Protein AF-A0A3D3BXY4-F1 (afdb_monomer_lite)

Radius of gyration: 21.08 Å; chains: 1; bounding box: 46×53×53 Å

Sequence (141 aa):
MSEHELDEEQFPSKSQRKREAHLQQALGAQLTQLKPAQLESLDLPEPLLQGVAEFQRLPNSHGARRRQLQYLGKLMRHIDGEALVAKLSKLESPQAEPQQSDLAAMWSEKIQTEGNAVIQLLLEAQPQLDRQKLRQLHRNL

Secondary structure (DSSP, 8-state):
----------PPPHHHHHHHHHHHHHHHHHHTTS-HHHHHHTT--HHHHHHHHHHHHS-S-HHHHHHHHHHHHHHHTTS-HHHHHHHHHHHH-TT-S--HHHHHHHHHHHHHHHTHHHHHHHHHH-TTS-HHHHHHHHH--

pLDDT: mean 74.77, std 14.13, range [38.69, 93.0]

Foldseek 3Di:
DDDPDPDPPDDPDPVRVVVVLVLLLVLLVVLLVDDPVLNVQLPDDPVSVVLSVVLVVDDPDPVVNVVSSVVNSVSSVVPDSVSSVVSVVCVVPVPPPPPPVNVVVVLLVVCQPVPVVSLVVVCVVPVPDDSVVSNVSNVVD

Structure (mmCIF, N/CA/C/O backbone):
data_AF-A0A3D3BXY4-F1
#
_entry.id   AF-A0A3D3BXY4-F1
#
loop_
_atom_site.group_PDB
_atom_site.id
_atom_site.type_symbol
_atom_site.label_atom_id
_atom_site.label_alt_id
_atom_site.label_comp_id
_atom_site.label_asym_id
_atom_site.label_entity_id
_atom_site.label_seq_id
_atom_site.pdbx_PDB_ins_code
_atom_site.Cartn_x
_atom_site.Cartn_y
_atom_site.Cartn_z
_atom_site.occupancy
_atom_site.B_iso_or_equiv
_atom_site.auth_seq_id
_atom_site.auth_comp_id
_atom_site.auth_asym_id
_atom_site.auth_atom_id
_atom_site.pdbx_PDB_model_num
ATOM 1 N N . MET A 1 1 ? 32.063 -38.718 -4.221 1.00 38.69 1 MET A N 1
ATOM 2 C CA . MET A 1 1 ? 31.389 -38.194 -5.423 1.00 38.69 1 MET A CA 1
ATOM 3 C C . MET A 1 1 ? 30.025 -37.742 -4.957 1.00 38.69 1 MET A C 1
ATOM 5 O O . MET A 1 1 ? 29.267 -38.552 -4.446 1.00 38.69 1 MET A O 1
ATOM 9 N N . SER A 1 2 ? 29.866 -36.432 -4.912 1.00 48.16 2 SER A N 1
ATOM 10 C CA . SER A 1 2 ? 28.886 -35.659 -4.156 1.00 48.16 2 SER A CA 1
ATOM 11 C C . SER A 1 2 ? 27.876 -35.062 -5.120 1.00 48.16 2 SER A C 1
ATOM 13 O O . SER A 1 2 ? 28.305 -34.323 -5.992 1.00 48.16 2 SER A O 1
ATOM 15 N N . GLU A 1 3 ? 26.586 -35.338 -4.936 1.00 44.25 3 GLU A N 1
ATOM 16 C CA . GLU A 1 3 ? 25.490 -34.676 -5.660 1.00 44.25 3 GLU A CA 1
ATOM 17 C C . GLU A 1 3 ? 24.287 -34.523 -4.708 1.00 44.25 3 GLU A C 1
ATOM 19 O O . GLU A 1 3 ? 23.268 -35.195 -4.821 1.00 44.25 3 GLU A O 1
ATOM 24 N N . HIS A 1 4 ? 24.445 -33.665 -3.696 1.00 43.62 4 HIS A N 1
ATOM 25 C CA . HIS A 1 4 ? 23.332 -33.054 -2.958 1.00 43.62 4 HIS A CA 1
ATOM 26 C C . HIS A 1 4 ? 23.100 -31.661 -3.566 1.00 43.62 4 HIS A C 1
ATOM 28 O O . HIS A 1 4 ? 23.471 -30.657 -2.967 1.00 43.62 4 HIS A O 1
ATOM 34 N N . GLU A 1 5 ? 22.575 -31.602 -4.791 1.00 45.97 5 GLU A N 1
ATOM 35 C CA . GLU A 1 5 ? 22.500 -30.358 -5.582 1.00 45.97 5 GLU A CA 1
ATOM 36 C C . GLU A 1 5 ? 21.079 -30.054 -6.085 1.00 45.97 5 GLU A C 1
ATOM 38 O O . GLU A 1 5 ? 20.879 -29.538 -7.178 1.00 45.97 5 GLU A O 1
ATOM 43 N N . LEU A 1 6 ? 20.065 -30.392 -5.284 1.00 44.84 6 LEU A N 1
ATOM 44 C CA . LEU A 1 6 ? 18.656 -30.143 -5.601 1.00 44.84 6 LEU A CA 1
ATOM 45 C C . LEU A 1 6 ? 17.906 -29.681 -4.345 1.00 44.84 6 LEU A C 1
ATOM 47 O O . LEU A 1 6 ? 17.102 -30.439 -3.819 1.00 44.84 6 LEU A O 1
ATOM 51 N N . ASP A 1 7 ? 18.226 -28.494 -3.810 1.00 41.31 7 ASP A N 1
ATOM 52 C CA . ASP A 1 7 ? 17.357 -27.828 -2.814 1.00 41.31 7 ASP A CA 1
ATOM 53 C C . ASP A 1 7 ? 17.679 -26.329 -2.573 1.00 41.31 7 ASP A C 1
ATOM 55 O O . ASP A 1 7 ? 17.476 -25.797 -1.483 1.00 41.31 7 ASP A O 1
ATOM 59 N N . GLU A 1 8 ? 18.172 -25.594 -3.580 1.00 43.72 8 GLU A N 1
ATOM 60 C CA . GLU A 1 8 ? 18.252 -24.116 -3.514 1.00 43.72 8 GLU A CA 1
ATOM 61 C C . GLU A 1 8 ? 16.976 -23.433 -4.048 1.00 43.72 8 GLU A C 1
ATOM 63 O O . GLU A 1 8 ? 17.000 -22.305 -4.548 1.00 43.72 8 GLU A O 1
ATOM 68 N N . GLU A 1 9 ? 15.819 -24.093 -3.931 1.00 44.69 9 GLU A N 1
ATOM 69 C CA . GLU A 1 9 ? 14.544 -23.450 -4.223 1.00 44.69 9 GLU A CA 1
ATOM 70 C C . GLU A 1 9 ? 14.214 -22.365 -3.179 1.00 44.69 9 GLU A C 1
ATOM 72 O O . GLU A 1 9 ? 13.790 -22.608 -2.052 1.00 44.69 9 GLU A O 1
ATOM 77 N N . GLN A 1 10 ? 14.351 -21.117 -3.626 1.00 51.34 10 GLN A N 1
ATOM 78 C CA . GLN A 1 10 ? 13.329 -20.079 -3.450 1.00 51.34 10 GLN A CA 1
ATOM 79 C C . GLN A 1 10 ? 13.065 -19.541 -2.031 1.00 51.34 10 GLN A C 1
ATOM 81 O O . GLN A 1 10 ? 11.992 -18.995 -1.769 1.00 51.34 10 GLN A O 1
ATOM 86 N N . PHE A 1 11 ? 14.027 -19.568 -1.105 1.00 47.34 11 PHE A N 1
ATOM 87 C CA . PHE A 1 11 ? 13.884 -18.748 0.105 1.00 47.34 11 PHE A CA 1
ATOM 88 C C . PHE A 1 11 ? 14.165 -17.268 -0.210 1.00 47.34 11 PHE A C 1
ATOM 90 O O . PHE A 1 11 ? 15.296 -16.931 -0.573 1.00 47.34 11 PHE A O 1
ATOM 97 N N . PRO A 1 12 ? 13.195 -16.346 -0.022 1.00 53.97 12 PRO A N 1
ATOM 98 C CA . PRO A 1 12 ? 13.434 -14.935 -0.284 1.00 53.97 12 PRO A CA 1
ATOM 99 C C . PRO A 1 12 ? 14.559 -14.434 0.614 1.00 53.97 12 PRO A C 1
ATOM 101 O O . PRO A 1 12 ? 14.543 -14.639 1.838 1.00 53.97 12 PRO A O 1
ATOM 104 N N . SER A 1 13 ? 15.552 -13.783 0.004 1.00 66.75 13 SER A N 1
ATOM 105 C CA . SER A 1 13 ? 16.729 -13.313 0.731 1.00 66.75 13 SER A CA 1
ATOM 106 C C . SER A 1 13 ? 16.313 -12.330 1.830 1.00 66.75 13 SER A C 1
ATOM 108 O O . SER A 1 13 ? 15.299 -11.630 1.722 1.00 66.75 13 SER A O 1
ATOM 110 N N . LYS A 1 14 ? 17.109 -12.218 2.903 1.00 64.69 14 LYS A N 1
ATOM 111 C CA . LYS A 1 14 ? 16.853 -11.257 4.000 1.00 64.69 14 LYS A CA 1
ATOM 112 C C . LYS A 1 14 ? 16.597 -9.831 3.476 1.00 64.69 14 LYS A C 1
ATOM 114 O O . LYS A 1 14 ? 15.815 -9.088 4.066 1.00 64.69 14 LYS A O 1
ATOM 119 N N . SER A 1 15 ? 17.220 -9.473 2.353 1.00 58.94 15 SER A N 1
ATOM 120 C CA . SER A 1 15 ? 17.050 -8.190 1.669 1.00 58.94 15 SER A CA 1
ATOM 121 C C . SER A 1 15 ? 15.694 -8.044 0.970 1.00 58.94 15 SER A C 1
ATOM 123 O O . SER A 1 15 ? 15.113 -6.962 1.026 1.00 58.94 15 SER A O 1
ATOM 125 N N . GLN A 1 16 ? 15.161 -9.102 0.352 1.00 60.78 16 GLN A N 1
ATOM 126 C CA . GLN A 1 16 ? 13.841 -9.089 -0.300 1.00 60.78 16 GLN A CA 1
ATOM 127 C C . GLN A 1 16 ? 12.713 -8.952 0.724 1.00 60.78 16 GLN A C 1
ATOM 129 O O . GLN A 1 16 ? 11.925 -8.015 0.631 1.00 60.78 16 GLN A O 1
ATOM 134 N N . ARG A 1 17 ? 12.737 -9.757 1.795 1.00 69.25 17 ARG A N 1
ATOM 135 C CA . ARG A 1 17 ? 11.757 -9.658 2.897 1.00 69.25 17 ARG A CA 1
ATOM 136 C C . ARG A 1 17 ? 11.713 -8.262 3.518 1.00 69.25 17 ARG A C 1
ATOM 138 O O . ARG A 1 17 ? 10.660 -7.771 3.916 1.00 69.25 17 ARG A O 1
ATOM 145 N N . LYS A 1 18 ? 12.874 -7.600 3.607 1.00 70.06 18 LYS A N 1
ATOM 146 C CA . LYS A 1 18 ? 12.967 -6.222 4.098 1.00 70.06 18 LYS A CA 1
ATOM 147 C C . LYS A 1 18 ? 12.312 -5.235 3.125 1.00 70.06 18 LYS A C 1
ATOM 149 O O . LYS A 1 18 ? 11.586 -4.356 3.577 1.00 70.06 18 LYS A O 1
ATOM 154 N N . ARG A 1 19 ? 12.550 -5.373 1.816 1.00 69.56 19 ARG A N 1
ATOM 155 C CA . ARG A 1 19 ? 11.930 -4.524 0.780 1.00 69.56 19 ARG A CA 1
ATOM 156 C C . ARG A 1 19 ? 10.413 -4.679 0.763 1.00 69.56 19 ARG A C 1
ATOM 158 O O . ARG A 1 19 ? 9.721 -3.669 0.805 1.00 69.56 19 ARG A O 1
ATOM 165 N N . GLU A 1 20 ? 9.913 -5.909 0.802 1.00 70.44 20 GLU A N 1
ATOM 166 C CA . GLU A 1 20 ? 8.476 -6.200 0.888 1.00 70.44 20 GLU A CA 1
ATOM 167 C C . GLU A 1 20 ? 7.854 -5.577 2.139 1.00 70.44 20 GLU A C 1
ATOM 169 O O . GLU A 1 20 ? 6.846 -4.884 2.052 1.00 70.44 20 GLU A O 1
ATOM 174 N N . ALA A 1 21 ? 8.491 -5.733 3.304 1.00 74.00 21 ALA A N 1
ATOM 175 C CA . ALA A 1 21 ? 8.007 -5.116 4.536 1.00 74.00 21 ALA A CA 1
ATOM 176 C C . ALA A 1 21 ? 7.943 -3.580 4.440 1.00 74.00 21 ALA A C 1
ATOM 178 O O . ALA A 1 21 ? 6.992 -2.973 4.932 1.00 74.00 21 ALA A O 1
ATOM 179 N N . HIS A 1 22 ? 8.929 -2.944 3.797 1.00 76.56 22 HIS A N 1
ATOM 180 C CA . HIS A 1 22 ? 8.910 -1.500 3.553 1.00 76.56 22 HIS A CA 1
ATOM 181 C C . HIS A 1 22 ? 7.811 -1.087 2.572 1.00 76.56 22 HIS A C 1
ATOM 183 O O . HIS A 1 22 ? 7.131 -0.094 2.828 1.00 76.56 22 HIS A O 1
ATOM 189 N N . LEU A 1 23 ? 7.614 -1.849 1.496 1.00 77.50 23 LEU A N 1
ATOM 190 C CA . LEU A 1 23 ? 6.563 -1.608 0.512 1.00 77.50 23 LEU A CA 1
ATOM 191 C C . LEU A 1 23 ? 5.178 -1.686 1.165 1.00 77.50 23 LEU A C 1
ATOM 193 O O . LEU A 1 23 ? 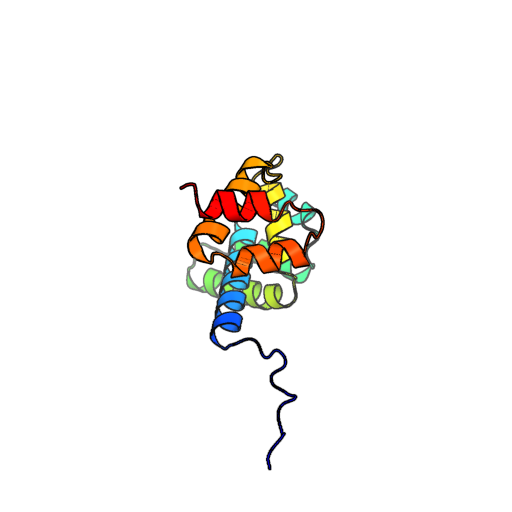4.402 -0.741 1.069 1.00 77.50 23 LEU A O 1
ATOM 197 N N . GLN A 1 24 ? 4.910 -2.741 1.934 1.00 81.69 24 GLN A N 1
ATOM 198 C CA . GLN A 1 24 ? 3.642 -2.913 2.649 1.00 81.69 24 GLN A CA 1
ATOM 199 C C . GLN A 1 24 ? 3.387 -1.792 3.669 1.00 81.69 24 GLN A C 1
ATOM 201 O O . GLN A 1 24 ? 2.267 -1.297 3.805 1.00 81.69 24 GLN A O 1
ATOM 206 N N . GLN A 1 25 ? 4.435 -1.335 4.360 1.00 79.56 25 GLN A N 1
ATOM 207 C CA . GLN A 1 25 ? 4.342 -0.203 5.281 1.00 79.56 25 GLN A CA 1
ATOM 208 C C . GLN A 1 25 ? 4.034 1.115 4.550 1.00 79.56 25 GLN A C 1
ATOM 210 O O . GLN A 1 25 ? 3.253 1.925 5.054 1.00 79.56 25 GLN A O 1
ATOM 215 N N . ALA A 1 26 ? 4.641 1.334 3.380 1.00 81.19 26 ALA A N 1
ATOM 216 C CA . ALA A 1 26 ? 4.412 2.516 2.555 1.00 81.19 26 ALA A CA 1
ATOM 217 C C . ALA A 1 26 ? 2.988 2.535 1.981 1.00 81.19 26 ALA A C 1
ATOM 219 O O . ALA A 1 26 ? 2.314 3.558 2.080 1.00 81.19 26 ALA A O 1
ATOM 220 N N . LEU A 1 27 ? 2.496 1.395 1.489 1.00 84.31 27 LEU A N 1
ATOM 221 C CA . LEU A 1 27 ? 1.120 1.248 1.008 1.00 84.31 27 LEU A CA 1
ATOM 222 C C . LEU A 1 27 ? 0.105 1.541 2.111 1.00 84.31 27 LEU A C 1
ATOM 224 O O . LEU A 1 27 ? -0.803 2.347 1.919 1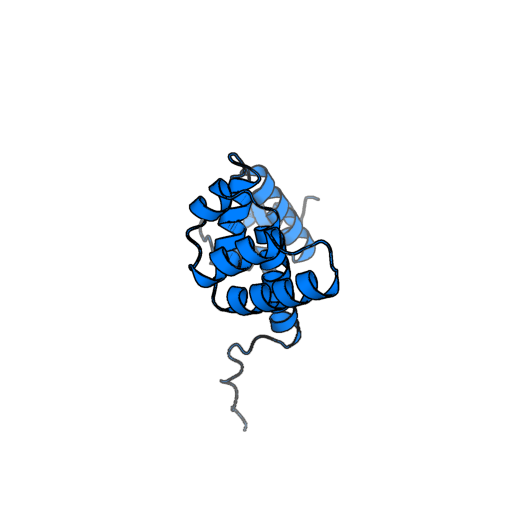.00 84.31 27 LEU A O 1
ATOM 228 N N . GLY A 1 28 ? 0.309 0.977 3.305 1.00 86.62 28 GLY A N 1
ATOM 229 C CA . GLY A 1 28 ? -0.538 1.268 4.461 1.00 86.62 28 GLY A CA 1
ATOM 230 C C . GLY A 1 28 ? -0.576 2.760 4.811 1.00 86.62 28 GLY A C 1
ATOM 231 O O . GLY A 1 28 ? -1.627 3.272 5.187 1.00 86.62 28 GLY A O 1
ATOM 232 N N . ALA A 1 29 ? 0.539 3.479 4.647 1.00 86.31 29 ALA A N 1
ATOM 233 C CA . ALA A 1 29 ? 0.580 4.928 4.826 1.00 86.31 29 ALA A CA 1
ATOM 234 C C . ALA A 1 29 ? -0.147 5.683 3.701 1.00 86.31 29 ALA A C 1
ATOM 236 O O . ALA A 1 29 ? -0.879 6.629 3.993 1.00 86.31 29 ALA A O 1
ATOM 237 N N . GLN A 1 30 ? 0.004 5.263 2.444 1.00 86.00 30 GLN A N 1
ATOM 238 C CA . GLN A 1 30 ? -0.667 5.886 1.298 1.00 86.00 30 GLN A CA 1
ATOM 239 C C . GLN A 1 30 ? -2.193 5.788 1.423 1.00 86.00 30 GLN A C 1
ATOM 241 O O . GLN A 1 30 ? -2.884 6.786 1.231 1.00 86.00 30 GLN A O 1
ATOM 246 N N . LEU A 1 31 ? -2.717 4.641 1.876 1.00 89.38 31 LEU A N 1
ATOM 247 C CA . LEU A 1 31 ? -4.152 4.456 2.133 1.00 89.38 31 LEU A CA 1
ATOM 248 C C . LEU A 1 31 ? -4.729 5.499 3.098 1.00 89.38 31 LEU A C 1
ATOM 250 O O . LEU A 1 31 ? -5.863 5.937 2.928 1.00 89.38 31 LEU A O 1
ATOM 254 N N . THR A 1 32 ? -3.951 5.949 4.088 1.00 89.69 32 THR A N 1
ATOM 255 C CA . THR A 1 32 ? -4.421 6.964 5.046 1.00 89.69 32 THR A CA 1
ATOM 256 C C . THR A 1 32 ? -4.679 8.336 4.429 1.00 89.69 32 THR A C 1
ATOM 258 O O . THR A 1 32 ? -5.421 9.130 5.009 1.00 89.69 32 THR A O 1
ATOM 261 N N . GLN A 1 33 ? -4.092 8.606 3.262 1.00 87.19 33 GLN A N 1
ATOM 262 C CA . GLN A 1 33 ? -4.204 9.877 2.546 1.00 87.19 33 GLN A CA 1
ATOM 263 C C . GLN A 1 33 ? -5.352 9.879 1.525 1.00 87.19 33 GLN A C 1
ATOM 265 O O . GLN A 1 33 ? -5.705 10.937 1.006 1.00 87.19 33 GLN A O 1
ATOM 270 N N . LEU A 1 34 ? -5.948 8.715 1.247 1.00 86.75 34 LEU A N 1
ATOM 271 C CA . LEU A 1 34 ? -7.031 8.572 0.278 1.00 86.75 34 LEU A CA 1
ATOM 272 C C . LEU A 1 34 ? -8.375 9.050 0.833 1.00 86.75 34 LEU A C 1
ATOM 274 O O . LEU A 1 34 ? -8.649 8.998 2.036 1.00 86.75 34 LEU A O 1
ATOM 278 N N . LYS A 1 35 ? -9.247 9.487 -0.080 1.00 86.31 35 LYS A N 1
ATOM 279 C CA . LYS A 1 35 ? -10.634 9.852 0.240 1.00 86.31 35 LYS A CA 1
ATOM 280 C C . LYS A 1 35 ? -11.492 8.594 0.460 1.00 86.31 35 LYS A C 1
ATOM 282 O O . LYS A 1 35 ? -11.215 7.571 -0.165 1.00 86.31 35 LYS A O 1
ATOM 287 N N . PRO A 1 36 ? -12.590 8.671 1.237 1.00 84.88 36 PRO A N 1
ATOM 288 C CA . PRO A 1 36 ? -13.487 7.532 1.467 1.00 84.88 36 PRO A CA 1
ATOM 289 C C . PRO A 1 36 ? -13.961 6.844 0.177 1.00 84.88 36 PRO A C 1
ATOM 291 O O . PRO A 1 36 ? -13.828 5.635 0.049 1.00 84.88 36 PRO A O 1
ATOM 294 N N . ALA A 1 37 ? -14.368 7.622 -0.832 1.00 83.06 37 ALA A N 1
ATOM 295 C CA . ALA A 1 37 ? -14.800 7.086 -2.127 1.00 83.06 37 ALA A CA 1
ATOM 296 C C . ALA A 1 37 ? -13.700 6.302 -2.876 1.00 83.06 37 ALA A C 1
ATOM 298 O O . ALA A 1 37 ? -13.988 5.360 -3.608 1.00 83.06 37 ALA A O 1
ATOM 299 N N . GLN A 1 38 ? -12.426 6.673 -2.697 1.00 84.62 38 GLN A N 1
ATOM 300 C CA . GLN A 1 38 ? -11.300 5.934 -3.278 1.00 84.62 38 GLN A CA 1
ATOM 301 C C . GLN A 1 38 ? -11.056 4.630 -2.515 1.00 84.62 38 GLN A C 1
ATOM 303 O O . GLN A 1 38 ? -10.832 3.600 -3.140 1.00 84.62 38 GLN A O 1
ATOM 308 N N . LEU A 1 39 ? -11.149 4.650 -1.183 1.00 87.06 39 LEU A N 1
ATOM 309 C CA . LEU A 1 39 ? -10.996 3.453 -0.351 1.00 87.06 39 LEU A CA 1
ATOM 310 C C . LEU A 1 39 ? -12.077 2.404 -0.638 1.00 87.06 39 LEU A C 1
ATOM 312 O O . LEU A 1 39 ? -11.762 1.219 -0.710 1.00 87.06 39 LEU A O 1
ATOM 316 N N . GLU A 1 40 ? -13.318 2.836 -0.864 1.00 85.38 40 GLU A N 1
ATOM 317 C CA . GLU A 1 40 ? -14.430 1.956 -1.252 1.00 85.38 40 GLU A CA 1
ATOM 318 C C . GLU A 1 40 ? -14.166 1.248 -2.589 1.00 85.38 40 GLU A C 1
ATOM 320 O O . GLU A 1 40 ? -14.440 0.059 -2.725 1.00 85.38 40 GLU A O 1
ATOM 325 N N . SER A 1 41 ? -13.553 1.937 -3.558 1.00 82.94 41 SER A N 1
ATOM 326 C CA . SER A 1 41 ? -13.233 1.351 -4.870 1.00 82.94 41 SER A CA 1
ATOM 327 C C . SER A 1 41 ? -12.136 0.277 -4.837 1.00 82.94 41 SER A C 1
ATOM 329 O O . SER A 1 41 ? -11.999 -0.501 -5.782 1.00 82.94 41 SER A O 1
ATOM 331 N N . LEU A 1 42 ? -11.335 0.230 -3.767 1.00 83.31 42 LEU A N 1
ATOM 332 C CA . LEU A 1 42 ? -10.206 -0.693 -3.648 1.00 83.31 42 LEU A CA 1
ATOM 333 C C . LEU A 1 42 ? -10.615 -2.095 -3.179 1.00 83.31 42 LEU A C 1
ATOM 335 O O . LEU A 1 42 ? -9.804 -3.015 -3.328 1.00 83.31 42 LEU A O 1
ATOM 339 N N . ASP A 1 43 ? -11.847 -2.265 -2.681 1.00 84.88 43 ASP A N 1
ATOM 340 C CA . ASP A 1 43 ? -12.379 -3.521 -2.128 1.00 84.88 43 ASP A CA 1
ATOM 341 C C . ASP A 1 43 ? -11.435 -4.125 -1.072 1.00 84.88 43 ASP A C 1
ATOM 343 O O . ASP A 1 43 ? -10.892 -5.223 -1.206 1.00 84.88 43 ASP A O 1
ATOM 347 N N . LEU A 1 44 ? -11.123 -3.313 -0.058 1.00 87.38 44 LEU A N 1
ATOM 348 C CA . LEU A 1 44 ? -10.194 -3.673 1.010 1.00 87.38 44 LEU A CA 1
ATOM 349 C C . LEU A 1 44 ? -10.910 -4.425 2.142 1.00 87.38 44 LEU A C 1
ATOM 351 O O . LEU A 1 44 ? -12.075 -4.143 2.423 1.00 87.38 44 LEU A O 1
ATOM 355 N N . PRO A 1 45 ? -10.202 -5.303 2.880 1.00 89.75 45 PRO A N 1
ATOM 356 C CA . PRO A 1 45 ? -10.760 -5.959 4.055 1.00 89.75 45 PRO A CA 1
ATOM 357 C C . PRO A 1 45 ? -11.268 -4.953 5.092 1.00 89.75 45 PRO A C 1
ATOM 359 O O . PRO A 1 45 ? -10.604 -3.953 5.381 1.00 89.75 45 PRO A O 1
ATOM 362 N N . GLU A 1 46 ? -12.393 -5.268 5.735 1.00 89.69 46 GLU A N 1
ATOM 363 C CA . GLU A 1 46 ? -13.004 -4.415 6.761 1.00 89.69 46 GLU A CA 1
ATOM 364 C C . GLU A 1 46 ? -12.024 -3.969 7.870 1.00 89.69 46 GLU A C 1
ATOM 366 O O . GLU A 1 46 ? -11.992 -2.772 8.172 1.00 89.69 46 GLU A O 1
ATOM 371 N N . PRO A 1 47 ? -11.148 -4.836 8.428 1.00 90.56 47 PRO A N 1
ATOM 372 C CA . PRO A 1 47 ? -10.184 -4.412 9.447 1.00 90.56 47 PRO A CA 1
ATOM 373 C C . PRO A 1 47 ? -9.219 -3.322 8.966 1.00 90.56 47 PRO A C 1
ATOM 375 O O . PRO A 1 47 ? -8.779 -2.483 9.755 1.00 90.56 47 PRO A O 1
ATOM 378 N N . LEU A 1 48 ? -8.881 -3.323 7.672 1.00 90.00 48 LEU A N 1
ATOM 379 C CA . LEU A 1 48 ? -7.997 -2.327 7.079 1.00 90.00 48 LEU A CA 1
ATOM 380 C C . LEU A 1 48 ? -8.730 -0.997 6.885 1.00 90.00 48 LEU A C 1
ATOM 382 O O . LEU A 1 48 ? -8.193 0.048 7.250 1.00 90.00 48 LEU A O 1
ATOM 386 N N . LEU A 1 49 ? -9.969 -1.037 6.387 1.00 91.06 49 LEU A N 1
ATOM 387 C CA . LEU A 1 49 ? -10.820 0.149 6.249 1.00 91.06 49 LEU A CA 1
ATOM 388 C C . LEU A 1 49 ? -11.063 0.825 7.604 1.00 91.06 49 LEU A C 1
ATOM 390 O O . LEU A 1 49 ? -10.886 2.038 7.734 1.00 91.06 49 LEU A O 1
ATOM 394 N N . GLN A 1 50 ? -11.389 0.038 8.633 1.00 92.31 50 GLN A N 1
ATOM 395 C CA . GLN A 1 50 ? -11.558 0.535 10.000 1.00 92.31 50 GLN A CA 1
ATOM 396 C C . GLN A 1 50 ? -10.262 1.155 10.536 1.00 92.31 50 GLN A C 1
ATOM 398 O O . GLN A 1 50 ? -10.286 2.263 11.076 1.00 92.31 50 GLN A O 1
ATOM 403 N N . GLY A 1 51 ? -9.120 0.490 10.331 1.00 92.62 51 GLY A N 1
ATOM 404 C CA . GLY A 1 51 ? -7.818 1.003 10.756 1.00 92.62 51 GLY A CA 1
ATOM 405 C C . GLY A 1 51 ? -7.450 2.336 10.094 1.00 92.62 51 GLY A C 1
ATOM 406 O O . GLY A 1 51 ? -6.892 3.218 10.757 1.00 92.62 51 GLY A O 1
ATOM 407 N N . VAL A 1 52 ? -7.778 2.504 8.808 1.00 92.62 52 VAL A N 1
ATOM 408 C CA . VAL A 1 52 ? -7.564 3.752 8.056 1.00 92.62 52 VAL A CA 1
ATOM 409 C C . VAL A 1 52 ? -8.488 4.858 8.568 1.00 92.62 52 VAL A C 1
ATOM 411 O O . VAL A 1 52 ? -8.023 5.967 8.838 1.00 92.62 52 VAL A O 1
ATOM 414 N N . ALA A 1 53 ? -9.771 4.559 8.778 1.00 91.62 53 ALA A N 1
ATOM 415 C CA . ALA A 1 53 ? -10.729 5.518 9.326 1.00 91.62 53 ALA A CA 1
ATOM 416 C C . ALA A 1 53 ? -10.331 5.988 10.736 1.00 91.62 53 ALA A C 1
ATOM 418 O O . ALA A 1 53 ? -10.417 7.174 11.058 1.00 91.62 53 ALA A O 1
ATOM 419 N N . GLU A 1 54 ? -9.847 5.075 11.578 1.00 92.25 54 GLU A N 1
ATOM 420 C CA . GLU A 1 54 ? -9.317 5.403 12.900 1.00 92.25 54 GLU A CA 1
ATOM 421 C C . GLU A 1 54 ? -8.061 6.280 12.802 1.00 92.25 54 GLU A C 1
ATOM 423 O O . GLU A 1 54 ? -7.964 7.283 13.511 1.00 92.25 54 GLU A O 1
ATOM 428 N N . PHE A 1 55 ? -7.142 5.987 11.872 1.00 92.75 55 PHE A N 1
ATOM 429 C CA . PHE A 1 55 ? -5.975 6.840 11.628 1.00 92.75 55 PHE A CA 1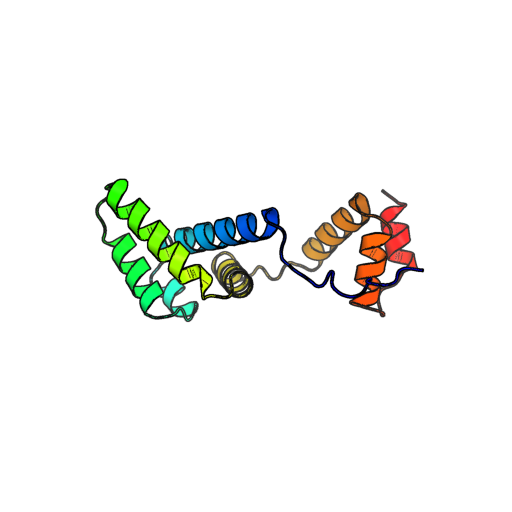
ATOM 430 C C . PHE A 1 55 ? -6.372 8.281 11.286 1.00 92.75 55 PHE A C 1
ATOM 432 O O . PHE A 1 55 ? -5.783 9.224 11.818 1.00 92.75 55 PHE A O 1
ATOM 439 N N . GLN A 1 56 ? -7.379 8.456 10.428 1.00 89.31 56 GLN A N 1
ATOM 440 C CA . GLN A 1 56 ? -7.863 9.775 10.013 1.00 89.31 56 GLN A CA 1
ATOM 441 C C . GLN A 1 56 ? -8.544 10.544 11.158 1.00 89.31 56 GLN A C 1
ATOM 443 O O . GLN A 1 56 ? -8.474 11.772 11.194 1.00 89.31 56 GLN A O 1
ATOM 448 N N . ARG A 1 57 ? -9.155 9.838 12.121 1.00 90.50 57 ARG A N 1
ATOM 449 C CA . ARG A 1 57 ? -9.764 10.429 13.328 1.00 90.50 57 ARG A CA 1
ATOM 450 C C . ARG A 1 57 ? -8.750 10.774 14.415 1.00 90.50 57 ARG A C 1
ATOM 452 O O . ARG A 1 57 ? -9.026 11.640 15.245 1.00 90.50 57 ARG A O 1
ATOM 459 N N . LEU A 1 58 ? -7.601 10.094 14.450 1.00 89.75 58 LEU A N 1
ATOM 460 C CA . LEU A 1 58 ? -6.600 10.311 15.488 1.00 89.75 58 LEU A CA 1
ATOM 461 C C . LEU A 1 58 ? -6.095 11.767 15.475 1.00 89.75 58 LEU A C 1
ATOM 463 O O . LEU A 1 58 ? -5.749 12.306 14.410 1.00 89.75 58 LEU A O 1
ATOM 467 N N . PRO A 1 59 ? -5.957 12.391 16.663 1.00 85.38 59 PRO A N 1
ATOM 468 C CA . PRO A 1 59 ? -5.369 13.719 16.777 1.00 85.38 59 PRO A CA 1
ATOM 469 C C . PRO A 1 59 ? -3.947 13.709 16.208 1.00 85.38 59 PRO A C 1
ATOM 471 O O . PRO A 1 59 ? -3.324 12.651 16.068 1.00 85.38 59 PRO A O 1
ATOM 474 N N . ASN A 1 60 ? -3.396 14.887 15.907 1.00 79.25 60 ASN A N 1
ATOM 475 C CA . ASN A 1 60 ? -2.051 15.029 15.334 1.00 79.25 60 ASN A CA 1
ATOM 476 C C . ASN A 1 60 ? -0.918 14.732 16.347 1.00 79.25 60 ASN A C 1
ATOM 478 O O . ASN A 1 60 ? 0.101 15.410 16.396 1.00 79.25 60 ASN A O 1
ATOM 482 N N . SER A 1 61 ? -1.110 13.718 17.191 1.00 87.06 61 SER A N 1
ATOM 483 C CA . SER A 1 61 ? -0.113 13.161 18.090 1.00 87.06 61 SER A CA 1
ATOM 484 C C . SER A 1 61 ? 0.729 12.136 17.339 1.00 87.06 61 SER A C 1
ATOM 486 O O . SER A 1 61 ? 0.245 11.073 16.931 1.00 87.06 61 SER A O 1
ATOM 488 N N . HIS A 1 62 ? 2.021 12.437 17.205 1.00 82.44 62 HIS A N 1
ATOM 489 C CA . HIS A 1 62 ? 2.991 11.584 16.518 1.00 82.44 62 HIS A CA 1
ATOM 490 C C . HIS A 1 62 ? 3.010 10.141 17.058 1.00 82.44 62 HIS A C 1
ATOM 492 O O . HIS A 1 62 ? 3.172 9.195 16.289 1.00 82.44 62 HIS A O 1
ATOM 498 N N . GLY A 1 63 ? 2.791 9.943 18.364 1.00 90.12 63 GLY A N 1
ATOM 499 C CA . GLY A 1 63 ? 2.841 8.620 18.992 1.00 90.12 63 GLY A CA 1
ATOM 500 C C . GLY A 1 63 ? 1.639 7.724 18.681 1.00 90.12 63 GLY A C 1
ATOM 501 O O . GLY A 1 63 ? 1.802 6.512 18.531 1.00 90.12 63 GLY A O 1
ATOM 502 N N . ALA A 1 64 ? 0.433 8.290 18.586 1.00 88.50 64 ALA A N 1
ATOM 503 C CA . ALA A 1 64 ? -0.771 7.525 18.257 1.00 88.50 64 ALA A CA 1
ATOM 504 C C . ALA A 1 64 ? -0.800 7.166 16.765 1.00 88.50 64 ALA A C 1
ATOM 506 O O . ALA A 1 64 ? -0.929 5.993 16.418 1.00 88.50 64 ALA A O 1
ATOM 507 N N . ARG A 1 65 ? -0.538 8.149 15.891 1.00 89.88 65 ARG A N 1
ATOM 508 C CA . ARG A 1 65 ? -0.468 7.946 14.435 1.00 89.88 65 ARG A CA 1
ATOM 509 C C . ARG A 1 65 ? 0.598 6.926 14.040 1.00 89.88 65 ARG A C 1
ATOM 511 O O . ARG A 1 65 ? 0.330 6.047 13.228 1.00 89.88 65 ARG A O 1
ATOM 518 N N . ARG A 1 66 ? 1.788 6.973 14.654 1.00 89.50 66 ARG A N 1
ATOM 519 C CA . ARG A 1 66 ? 2.856 5.999 14.365 1.00 89.50 66 ARG A CA 1
ATOM 520 C C . ARG A 1 66 ? 2.458 4.568 14.730 1.00 89.50 66 ARG A C 1
ATOM 522 O O . ARG A 1 66 ? 2.744 3.654 13.965 1.00 89.50 66 ARG A O 1
ATOM 529 N N . ARG A 1 67 ? 1.806 4.366 15.881 1.00 90.69 67 ARG A N 1
ATOM 530 C CA . ARG A 1 67 ? 1.316 3.039 16.294 1.00 90.69 67 ARG A CA 1
ATOM 531 C C . ARG A 1 67 ? 0.244 2.525 15.340 1.00 90.69 67 ARG A C 1
ATOM 533 O O . ARG A 1 67 ? 0.314 1.373 14.922 1.00 90.69 67 ARG A O 1
ATOM 540 N N . GLN A 1 68 ? -0.667 3.400 14.930 1.00 93.00 68 GLN A N 1
ATOM 541 C CA . GLN A 1 68 ? -1.705 3.045 13.972 1.00 93.00 68 GLN A CA 1
ATOM 542 C C . GLN A 1 68 ? -1.124 2.688 12.597 1.00 93.00 68 GLN A C 1
ATOM 544 O O . GLN A 1 68 ? -1.522 1.689 12.010 1.00 93.00 68 GLN A O 1
ATOM 549 N N . LEU A 1 69 ? -0.100 3.405 12.118 1.00 90.50 69 LEU A N 1
ATOM 550 C CA . LEU A 1 69 ? 0.612 3.035 10.886 1.00 90.50 69 LEU A CA 1
ATOM 551 C C . LEU A 1 69 ? 1.297 1.669 10.983 1.00 90.50 69 LEU A C 1
ATOM 553 O O . LEU A 1 69 ? 1.321 0.929 10.004 1.00 90.50 69 LEU A O 1
ATOM 557 N N . GLN A 1 70 ? 1.865 1.308 12.136 1.00 89.75 70 GLN A N 1
ATOM 558 C CA . GLN A 1 70 ? 2.447 -0.027 12.325 1.00 89.75 70 GLN A CA 1
ATOM 559 C C . GLN A 1 70 ? 1.378 -1.123 12.304 1.00 89.75 70 GLN A C 1
ATOM 561 O O . GLN A 1 70 ? 1.610 -2.192 11.739 1.00 89.75 70 GLN A O 1
ATOM 566 N N . TYR A 1 71 ? 0.209 -0.856 12.890 1.00 92.75 71 TYR A N 1
ATOM 567 C CA . TYR A 1 71 ? -0.934 -1.762 12.822 1.00 92.75 71 TYR A CA 1
ATOM 568 C C . TYR A 1 71 ? -1.422 -1.944 11.378 1.00 92.75 71 TYR A C 1
ATOM 570 O O . TYR A 1 71 ? -1.533 -3.078 10.915 1.00 92.75 71 TYR A O 1
ATOM 578 N N . LEU A 1 72 ? -1.590 -0.848 10.631 1.00 91.25 72 LEU A N 1
ATOM 579 C CA . LEU A 1 72 ? -1.922 -0.886 9.204 1.00 91.25 72 LEU A CA 1
ATOM 580 C C . LEU A 1 72 ? -0.888 -1.686 8.401 1.00 91.25 72 LEU A C 1
ATOM 582 O O . LEU A 1 72 ? -1.256 -2.587 7.657 1.00 91.25 72 LEU A O 1
ATOM 586 N N . GLY A 1 73 ? 0.407 -1.449 8.622 1.00 88.00 73 GLY A N 1
ATOM 587 C CA . GLY A 1 73 ? 1.477 -2.212 7.974 1.00 88.00 73 GLY A CA 1
ATOM 588 C C . GLY A 1 73 ? 1.503 -3.701 8.340 1.00 88.00 73 GLY A C 1
ATOM 589 O O . GLY A 1 73 ? 1.998 -4.518 7.568 1.00 88.00 73 GLY A O 1
ATOM 590 N N . LYS A 1 74 ? 0.957 -4.097 9.499 1.00 89.56 74 LYS A N 1
ATOM 591 C CA . LYS A 1 74 ? 0.740 -5.512 9.843 1.00 89.56 74 LYS A CA 1
ATOM 592 C C . LYS A 1 74 ? -0.412 -6.103 9.030 1.00 89.56 74 LYS A C 1
ATOM 594 O O . LYS A 1 74 ? -0.239 -7.187 8.484 1.00 89.56 74 LYS A O 1
ATOM 599 N N . LEU A 1 75 ? -1.540 -5.398 8.933 1.00 89.56 75 LEU A N 1
ATOM 600 C CA . LEU A 1 75 ? -2.693 -5.835 8.136 1.00 89.56 75 LEU A CA 1
ATOM 601 C C . LEU A 1 75 ? -2.340 -5.970 6.649 1.00 89.56 75 LEU A C 1
ATOM 603 O O . LEU A 1 75 ? -2.717 -6.953 6.018 1.00 89.56 75 LEU A O 1
ATOM 607 N N . MET A 1 76 ? -1.532 -5.045 6.128 1.00 86.31 76 MET A N 1
ATOM 608 C CA . MET A 1 76 ? -1.043 -5.046 4.747 1.00 86.31 76 MET A CA 1
ATOM 609 C C . MET A 1 76 ? -0.268 -6.317 4.359 1.00 86.31 76 MET A C 1
ATOM 611 O O . MET A 1 76 ? -0.287 -6.707 3.201 1.00 86.31 76 MET A O 1
ATOM 615 N N . ARG A 1 77 ? 0.351 -7.036 5.308 1.00 84.81 77 ARG A N 1
ATOM 616 C CA . ARG A 1 77 ? 1.076 -8.292 5.004 1.00 84.81 77 ARG A CA 1
ATOM 617 C C . ARG A 1 77 ? 0.170 -9.428 4.538 1.00 84.81 77 ARG A C 1
ATOM 619 O O . ARG A 1 77 ? 0.670 -10.413 4.011 1.00 84.81 77 ARG A O 1
ATOM 626 N N . HIS A 1 78 ? -1.130 -9.314 4.789 1.00 84.62 78 HIS A N 1
ATOM 627 C CA . HIS A 1 78 ? -2.133 -10.284 4.357 1.00 84.62 78 HIS A CA 1
ATOM 628 C C . HIS A 1 78 ? -2.783 -9.895 3.025 1.00 84.62 78 HIS A C 1
ATOM 630 O O . HIS A 1 78 ? -3.723 -10.553 2.592 1.00 84.62 78 HIS A O 1
ATOM 636 N N . ILE A 1 79 ? -2.306 -8.819 2.397 1.00 83.06 79 ILE A N 1
ATOM 637 C CA . ILE A 1 79 ? -2.832 -8.277 1.151 1.00 83.06 79 ILE A CA 1
ATOM 638 C C . ILE A 1 79 ? -1.743 -8.372 0.090 1.00 83.06 79 ILE A C 1
ATOM 640 O O . ILE A 1 79 ? -0.561 -8.140 0.357 1.00 83.06 79 ILE A O 1
ATOM 644 N N . ASP A 1 80 ? -2.162 -8.692 -1.128 1.00 80.69 80 ASP A N 1
ATOM 645 C CA . ASP A 1 80 ? -1.300 -8.618 -2.296 1.00 80.69 80 ASP A CA 1
ATOM 646 C C . ASP A 1 80 ? -0.923 -7.151 -2.568 1.00 80.69 80 ASP A C 1
ATOM 648 O O . ASP A 1 80 ? -1.738 -6.333 -3.009 1.00 80.69 80 ASP A O 1
ATOM 652 N N . GLY A 1 81 ? 0.327 -6.815 -2.241 1.00 77.12 81 GLY A N 1
ATOM 653 C CA . GLY A 1 81 ? 0.860 -5.467 -2.395 1.00 77.12 81 GLY A CA 1
ATOM 654 C C . GLY A 1 81 ? 0.972 -5.048 -3.857 1.00 77.12 81 GLY A C 1
ATOM 655 O O . GLY A 1 81 ? 0.735 -3.882 -4.158 1.00 77.12 81 GLY A O 1
ATOM 656 N N . GLU A 1 82 ? 1.272 -5.976 -4.768 1.00 74.69 82 GLU A N 1
ATOM 657 C CA . GLU A 1 82 ? 1.387 -5.680 -6.200 1.00 74.69 82 GLU A CA 1
ATOM 658 C C . GLU A 1 82 ? 0.015 -5.362 -6.796 1.00 74.69 82 GLU A C 1
ATOM 660 O O . GLU A 1 82 ? -0.154 -4.347 -7.481 1.00 74.69 82 GLU A O 1
ATOM 665 N N . ALA A 1 83 ? -0.999 -6.163 -6.452 1.00 79.19 83 ALA A N 1
ATOM 666 C CA . ALA A 1 83 ? -2.377 -5.904 -6.858 1.00 79.19 83 ALA A CA 1
ATOM 667 C C . ALA A 1 83 ? -2.890 -4.559 -6.316 1.00 79.19 83 ALA A C 1
ATOM 669 O O . ALA A 1 83 ? -3.580 -3.820 -7.027 1.00 79.19 83 ALA A O 1
ATOM 670 N N . LEU A 1 84 ? -2.543 -4.212 -5.070 1.00 81.88 84 LEU A N 1
ATOM 671 C CA . LEU A 1 84 ? -2.924 -2.927 -4.492 1.00 81.88 84 LEU A CA 1
ATOM 672 C C . LEU A 1 84 ? -2.213 -1.754 -5.178 1.00 81.88 84 LEU A C 1
ATOM 674 O O . LEU A 1 84 ? -2.876 -0.765 -5.482 1.00 81.88 84 LEU A O 1
ATOM 678 N N . VAL A 1 85 ? -0.911 -1.863 -5.465 1.00 79.00 85 VAL A N 1
ATOM 679 C CA . VAL A 1 85 ? -0.163 -0.847 -6.230 1.00 79.00 85 VAL A CA 1
ATOM 680 C C . VAL A 1 85 ? -0.843 -0.593 -7.571 1.00 79.00 85 VAL A C 1
ATOM 682 O O . VAL A 1 85 ? -1.139 0.555 -7.886 1.00 79.00 85 VAL A O 1
ATOM 685 N N . ALA A 1 86 ? -1.180 -1.645 -8.321 1.00 78.94 86 ALA A N 1
ATOM 686 C CA . ALA A 1 86 ? -1.844 -1.503 -9.615 1.00 78.94 86 ALA A CA 1
ATOM 687 C C . ALA A 1 86 ? -3.205 -0.790 -9.508 1.00 78.94 86 ALA A C 1
ATOM 689 O O . ALA A 1 86 ? -3.542 0.045 -10.351 1.00 78.94 86 ALA A O 1
ATOM 690 N N . LYS A 1 87 ? -3.992 -1.088 -8.465 1.00 83.19 87 LYS A N 1
ATOM 691 C CA . LYS A 1 87 ? -5.256 -0.384 -8.196 1.00 83.19 87 LYS A CA 1
ATOM 692 C C . LYS A 1 87 ? -5.022 1.086 -7.821 1.00 83.19 87 LYS A C 1
ATOM 694 O O . LYS A 1 87 ? -5.732 1.952 -8.323 1.00 83.19 87 LYS A O 1
ATOM 699 N N . LEU A 1 88 ? -4.026 1.377 -6.982 1.00 82.38 88 LEU A N 1
ATOM 700 C CA . LEU A 1 88 ? -3.674 2.743 -6.581 1.00 82.38 88 LEU A CA 1
ATOM 701 C C . LEU A 1 88 ? -3.186 3.582 -7.766 1.00 82.38 88 LEU A C 1
ATOM 703 O O . LEU A 1 88 ? -3.650 4.707 -7.933 1.00 82.38 88 LEU A O 1
ATOM 707 N N . SER A 1 89 ? -2.348 3.024 -8.642 1.00 77.44 89 SER A N 1
ATOM 708 C CA . SER A 1 89 ? -1.888 3.704 -9.859 1.00 77.44 89 SER A CA 1
ATOM 709 C C . SER A 1 89 ? -3.048 4.095 -10.781 1.00 77.44 89 SER A C 1
ATOM 711 O O . SER A 1 89 ? -3.062 5.203 -11.315 1.00 77.44 89 SER A O 1
ATOM 713 N N . LYS A 1 90 ? -4.074 3.241 -10.904 1.00 75.31 90 LYS A N 1
ATOM 714 C CA . LYS A 1 90 ? -5.301 3.556 -11.661 1.00 75.31 90 LYS A CA 1
ATOM 715 C C . LYS A 1 90 ? -6.126 4.687 -11.032 1.00 75.31 90 LYS A C 1
ATOM 717 O O . LYS A 1 90 ? -6.821 5.400 -11.751 1.00 75.31 90 LYS A O 1
ATOM 722 N N . LEU A 1 91 ? -6.065 4.857 -9.708 1.00 75.19 91 LEU A N 1
ATOM 723 C CA . LEU A 1 91 ? -6.767 5.931 -8.992 1.00 75.19 91 LEU A CA 1
ATOM 724 C C . LEU A 1 91 ? -6.029 7.270 -9.055 1.00 75.19 91 LEU A C 1
ATOM 726 O O . LEU A 1 91 ? -6.674 8.312 -9.169 1.00 75.19 91 LEU A O 1
ATOM 730 N N . GLU A 1 92 ? -4.697 7.254 -8.971 1.00 68.19 92 GLU A N 1
ATOM 731 C CA . GLU A 1 92 ? -3.860 8.455 -9.101 1.00 68.19 92 GLU A CA 1
ATOM 732 C C . GLU A 1 92 ? -3.789 8.944 -10.552 1.00 68.19 92 GLU A C 1
ATOM 734 O O . GLU A 1 92 ? -3.585 10.130 -10.808 1.00 68.19 92 GLU A O 1
ATOM 739 N N . SER A 1 93 ? -4.002 8.051 -11.517 1.00 59.06 93 SER A N 1
ATOM 740 C CA . SER A 1 93 ? -4.072 8.380 -12.935 1.00 59.06 93 SER A CA 1
ATOM 741 C C . SER A 1 93 ? -5.131 7.519 -13.629 1.00 59.06 93 SER A C 1
ATOM 743 O O . SER A 1 93 ? -4.814 6.434 -14.114 1.00 59.06 93 SER A O 1
ATOM 745 N N . PRO A 1 94 ? -6.374 8.019 -13.784 1.00 53.66 94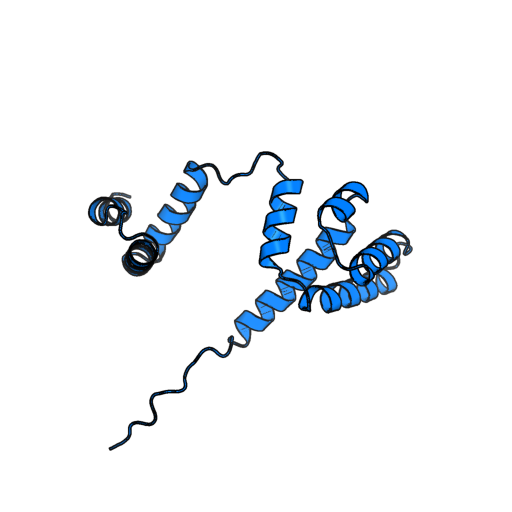 PRO A N 1
ATOM 746 C CA . PRO A 1 94 ? -7.442 7.340 -14.533 1.00 53.66 94 PRO A CA 1
ATOM 747 C C . PRO A 1 94 ? -7.109 7.054 -16.013 1.00 53.66 94 PRO A C 1
ATOM 749 O O . PRO A 1 94 ? -7.927 6.481 -16.726 1.00 53.66 94 PRO A O 1
ATOM 752 N N . GLN A 1 95 ? -5.941 7.504 -16.486 1.00 48.38 95 GLN A N 1
ATOM 753 C CA . GLN A 1 95 ? -5.413 7.369 -17.846 1.00 48.38 95 GLN A CA 1
ATOM 754 C C . GLN A 1 95 ? -4.030 6.689 -17.901 1.00 48.38 95 GLN A C 1
ATOM 756 O O . GLN A 1 95 ? -3.481 6.557 -18.989 1.00 48.38 95 GLN A O 1
ATOM 761 N N . ALA A 1 96 ? -3.449 6.248 -16.777 1.00 45.62 96 ALA A N 1
ATOM 762 C CA . ALA A 1 96 ? -2.152 5.563 -16.792 1.00 45.62 96 ALA A CA 1
ATOM 763 C C . ALA A 1 96 ? -2.326 4.052 -17.009 1.00 45.62 96 ALA A C 1
ATOM 765 O O . ALA A 1 96 ? -1.989 3.225 -16.164 1.00 45.62 96 ALA A O 1
ATOM 766 N N . GLU A 1 97 ? -2.826 3.683 -18.186 1.00 50.12 97 GLU A N 1
ATOM 767 C CA . GLU A 1 97 ? -2.154 2.593 -18.893 1.00 50.12 97 GLU A CA 1
ATOM 768 C C . GLU A 1 97 ? -0.710 3.075 -19.084 1.00 50.12 97 GLU A C 1
ATOM 770 O O . GLU A 1 97 ? -0.537 4.225 -19.502 1.00 50.12 97 GLU A O 1
ATOM 775 N N . PRO A 1 98 ? 0.338 2.294 -18.770 1.00 45.62 98 PRO A N 1
ATOM 776 C CA . PRO A 1 98 ? 1.660 2.694 -19.211 1.00 45.62 98 PRO A CA 1
ATOM 777 C C . PRO A 1 98 ? 1.563 2.768 -20.736 1.00 45.62 98 PRO A C 1
ATOM 779 O O . PRO A 1 98 ? 1.335 1.747 -21.394 1.00 45.62 98 PRO A O 1
ATOM 782 N N . GLN A 1 99 ? 1.617 3.983 -21.301 1.00 51.47 99 GLN A N 1
ATOM 783 C CA . GLN A 1 99 ? 1.554 4.138 -22.748 1.00 51.47 99 GLN A CA 1
ATOM 784 C C . GLN A 1 99 ? 2.629 3.221 -23.325 1.00 51.47 99 GLN A C 1
ATOM 786 O O . GLN A 1 99 ? 3.689 3.031 -22.730 1.00 51.47 99 GLN A O 1
ATOM 791 N N . GLN A 1 100 ? 2.365 2.622 -24.481 1.00 54.84 100 GLN A N 1
ATOM 792 C CA . GLN A 1 100 ? 3.287 1.681 -25.123 1.00 54.84 100 GLN A CA 1
ATOM 793 C C . GLN A 1 100 ? 4.730 2.235 -25.219 1.00 54.84 100 GLN A C 1
ATOM 795 O O . GLN A 1 100 ? 5.690 1.468 -25.220 1.00 54.84 100 GLN A O 1
ATOM 800 N N . SER A 1 101 ? 4.875 3.567 -25.225 1.00 53.00 101 SER A N 1
ATOM 801 C CA . SER A 1 101 ? 6.128 4.318 -25.110 1.00 53.00 101 SER A CA 1
ATOM 802 C C . SER A 1 101 ? 6.874 4.150 -23.779 1.00 53.00 101 SER A C 1
ATOM 804 O O . SER A 1 101 ? 8.091 4.004 -23.806 1.00 53.00 101 SER A O 1
ATOM 806 N N . ASP A 1 102 ? 6.188 4.133 -22.636 1.00 56.28 102 ASP A N 1
ATOM 807 C CA . ASP A 1 102 ? 6.806 4.057 -21.303 1.00 56.28 102 ASP A CA 1
ATOM 808 C C . ASP A 1 102 ? 7.303 2.645 -21.003 1.00 56.28 102 ASP A C 1
ATOM 810 O O . ASP A 1 102 ? 8.410 2.460 -20.496 1.00 56.28 102 ASP A O 1
ATOM 814 N N . LEU A 1 103 ? 6.534 1.628 -21.408 1.00 61.31 103 LEU A N 1
ATOM 815 C CA . LEU A 1 103 ? 7.003 0.243 -21.373 1.00 61.31 103 LEU A CA 1
ATOM 816 C C . LEU A 1 103 ? 8.217 0.066 -22.286 1.00 61.31 103 LEU A C 1
ATOM 818 O O . LEU A 1 103 ? 9.210 -0.527 -21.872 1.00 61.31 103 LEU A O 1
ATOM 822 N N . ALA A 1 104 ? 8.170 0.603 -23.509 1.00 66.19 104 ALA A N 1
ATOM 823 C CA . ALA A 1 104 ? 9.301 0.538 -24.429 1.00 66.19 104 ALA A CA 1
ATOM 824 C C . ALA A 1 104 ? 10.547 1.246 -23.870 1.00 66.19 104 ALA A C 1
ATOM 826 O O . ALA A 1 104 ? 11.653 0.726 -24.030 1.00 66.19 104 ALA A O 1
ATOM 827 N N . ALA A 1 105 ? 10.384 2.381 -23.183 1.00 68.44 105 ALA A N 1
ATOM 828 C CA . ALA A 1 105 ? 11.475 3.101 -22.533 1.00 68.44 105 ALA A CA 1
ATOM 829 C C . ALA A 1 105 ? 12.084 2.294 -21.375 1.00 68.44 105 ALA A C 1
ATOM 831 O O . ALA A 1 105 ? 13.297 2.092 -21.344 1.00 68.44 105 ALA A O 1
ATOM 832 N N . MET A 1 106 ? 11.247 1.743 -20.492 1.00 71.62 106 MET A N 1
ATOM 833 C CA . MET A 1 106 ? 11.685 0.901 -19.373 1.00 71.62 106 MET A CA 1
ATOM 834 C C . MET A 1 106 ? 12.424 -0.356 -19.856 1.00 71.62 106 MET A C 1
ATOM 836 O O . MET A 1 106 ? 13.476 -0.717 -19.326 1.00 71.62 106 MET A O 1
ATOM 840 N N . TRP A 1 107 ? 11.897 -1.032 -20.882 1.00 70.00 107 TRP A N 1
ATOM 841 C CA . TRP A 1 107 ? 12.555 -2.203 -21.460 1.00 70.00 107 TRP A CA 1
ATOM 842 C C . TRP A 1 107 ? 13.858 -1.836 -22.168 1.00 70.00 107 TRP A C 1
ATOM 844 O O . TRP A 1 107 ? 14.823 -2.588 -22.067 1.00 70.00 107 TRP A O 1
ATOM 854 N N . SER A 1 108 ? 13.923 -0.677 -22.825 1.00 74.19 108 SER A N 1
ATOM 855 C CA . SER A 1 108 ? 15.161 -0.186 -23.442 1.00 74.19 108 SER A CA 1
ATOM 856 C C . SER A 1 108 ? 16.245 0.094 -22.397 1.00 74.19 108 SER A C 1
ATOM 858 O O . SER A 1 108 ? 17.381 -0.342 -22.572 1.00 74.19 108 SER A O 1
ATOM 860 N N . GLU A 1 109 ? 15.897 0.733 -21.279 1.00 72.69 109 GLU A N 1
ATOM 861 C CA . GLU A 1 109 ? 16.815 0.985 -20.157 1.00 72.69 109 GLU A CA 1
ATOM 862 C C . GLU A 1 109 ? 17.323 -0.324 -19.525 1.00 72.69 109 GLU A C 1
ATOM 864 O O . GLU A 1 109 ? 18.519 -0.500 -19.269 1.00 72.69 109 GLU A O 1
ATOM 869 N N . LYS A 1 110 ? 16.433 -1.303 -19.340 1.00 69.75 110 LYS A N 1
ATOM 870 C CA . LYS A 1 110 ? 16.798 -2.636 -18.836 1.00 69.75 110 LYS A CA 1
ATOM 871 C C . LYS A 1 110 ? 17.691 -3.413 -19.800 1.00 69.75 110 LYS A C 1
ATOM 873 O O . LYS A 1 110 ? 18.656 -4.042 -19.374 1.00 69.75 110 LYS A O 1
ATOM 878 N N . ILE A 1 111 ? 17.410 -3.352 -21.101 1.00 77.31 111 ILE A N 1
ATOM 879 C CA . ILE A 1 111 ? 18.264 -3.962 -22.128 1.00 77.31 111 ILE A CA 1
ATOM 880 C C . ILE A 1 111 ? 19.642 -3.296 -22.131 1.00 77.31 111 ILE A C 1
ATOM 882 O O . ILE A 1 111 ? 20.634 -3.994 -22.298 1.00 77.31 111 ILE A O 1
ATOM 886 N N . GLN A 1 112 ? 19.733 -1.986 -21.903 1.00 72.00 112 GLN A N 1
ATOM 887 C CA . GLN A 1 112 ? 21.011 -1.271 -21.858 1.00 72.00 112 GLN A CA 1
ATOM 888 C C . GLN A 1 112 ? 21.854 -1.625 -20.624 1.00 72.00 112 GLN A C 1
ATOM 890 O O . GLN A 1 112 ? 23.073 -1.739 -20.720 1.00 72.00 112 GLN A O 1
ATOM 895 N N . THR A 1 113 ? 21.219 -1.814 -19.469 1.00 70.88 113 THR A N 1
ATOM 896 C CA . THR A 1 113 ? 21.913 -2.090 -18.201 1.00 70.88 113 THR A CA 1
ATOM 897 C C . THR A 1 113 ? 22.296 -3.561 -18.030 1.00 70.88 113 THR A C 1
ATOM 899 O O . THR A 1 113 ? 23.388 -3.860 -17.549 1.00 70.88 113 THR A O 1
ATOM 902 N N . GLU A 1 114 ? 21.426 -4.486 -18.438 1.00 71.38 114 GLU A N 1
ATOM 903 C CA . GLU A 1 114 ? 21.580 -5.930 -18.196 1.00 71.38 114 GLU A CA 1
ATOM 904 C C . GLU A 1 114 ? 21.855 -6.735 -19.491 1.00 71.38 114 GLU A C 1
ATOM 906 O O . GLU A 1 114 ? 22.174 -7.929 -19.452 1.00 71.38 114 GLU A O 1
ATOM 911 N N . GLY A 1 115 ? 21.773 -6.096 -20.662 1.00 75.94 115 GLY A N 1
ATOM 912 C CA . GLY A 1 115 ? 22.220 -6.649 -21.941 1.00 75.94 115 GLY A CA 1
ATOM 913 C C . GLY A 1 115 ? 21.481 -7.916 -22.376 1.00 75.94 115 GLY A C 1
ATOM 914 O O . GLY A 1 115 ? 20.251 -7.996 -22.381 1.00 75.94 115 GLY A O 1
ATOM 915 N N . ASN A 1 116 ? 22.245 -8.939 -22.780 1.00 74.19 116 ASN A N 1
ATOM 916 C CA . ASN A 1 116 ? 21.688 -10.191 -23.310 1.00 74.19 116 ASN A CA 1
ATOM 917 C C . ASN A 1 116 ? 20.824 -10.961 -22.290 1.00 74.19 116 ASN A C 1
ATOM 919 O O . ASN A 1 116 ? 19.985 -11.744 -22.728 1.00 74.19 116 ASN A O 1
ATOM 923 N N . ALA A 1 117 ? 20.996 -10.745 -20.979 1.00 74.19 117 ALA A N 1
ATOM 924 C CA . ALA A 1 117 ? 20.220 -11.438 -19.948 1.00 74.19 117 ALA A CA 1
ATOM 925 C C . ALA A 1 117 ? 18.735 -11.040 -19.993 1.00 74.19 117 ALA A C 1
ATOM 927 O O . ALA A 1 117 ? 17.859 -11.902 -20.044 1.00 74.19 117 ALA A O 1
ATOM 928 N N . VAL A 1 118 ? 18.450 -9.737 -20.093 1.00 77.44 118 VAL A N 1
ATOM 929 C CA . VAL A 1 118 ? 17.075 -9.228 -20.233 1.00 77.44 118 VAL A CA 1
ATOM 930 C C . VAL A 1 118 ? 16.481 -9.602 -21.585 1.00 77.44 118 VAL A C 1
ATOM 932 O O . VAL A 1 118 ? 15.310 -9.953 -21.647 1.00 77.44 118 VAL A O 1
ATOM 935 N N . ILE A 1 119 ? 17.276 -9.594 -22.663 1.00 77.88 119 ILE A N 1
ATOM 936 C CA . ILE A 1 119 ? 16.806 -10.028 -23.991 1.00 77.88 119 ILE A CA 1
ATOM 937 C C . ILE A 1 119 ? 16.341 -11.488 -23.95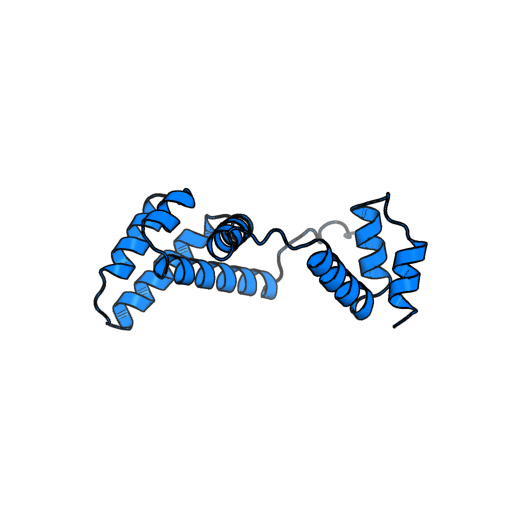0 1.00 77.88 119 ILE A C 1
ATOM 939 O O . ILE A 1 119 ? 15.328 -11.823 -24.560 1.00 77.88 119 ILE A O 1
ATOM 943 N N . GLN A 1 120 ? 17.068 -12.3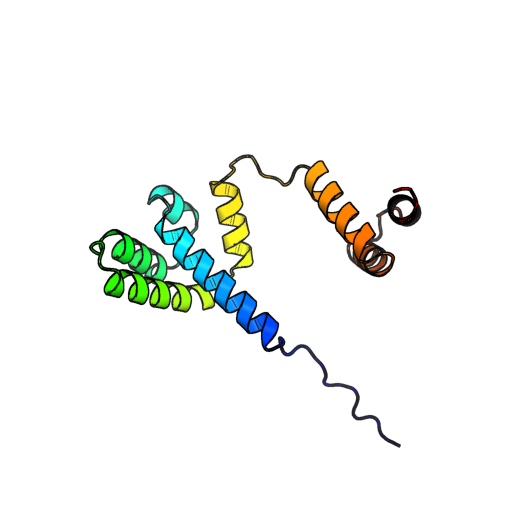56 -23.246 1.00 74.19 120 GLN A N 1
ATOM 944 C CA . GLN A 1 120 ? 16.720 -13.768 -23.132 1.00 74.19 120 GLN A CA 1
ATOM 945 C C . GLN A 1 120 ? 15.443 -13.969 -22.306 1.00 74.19 120 GLN A C 1
ATOM 947 O O . GLN A 1 120 ? 14.530 -14.641 -22.776 1.00 74.19 120 GLN A O 1
ATOM 952 N N . LEU A 1 121 ? 15.322 -13.272 -21.173 1.00 73.88 121 LEU A N 1
ATOM 953 C CA . LEU A 1 121 ? 14.103 -13.249 -20.358 1.00 73.88 121 LEU A CA 1
ATOM 954 C C . LEU A 1 121 ? 12.877 -12.750 -21.152 1.00 73.88 121 LEU A C 1
ATOM 956 O O . LEU A 1 121 ? 11.786 -13.306 -21.048 1.00 73.88 121 LEU A O 1
ATOM 960 N N . LEU A 1 122 ? 13.055 -11.721 -21.990 1.00 73.31 122 LEU A N 1
ATOM 961 C CA . LEU A 1 122 ? 11.986 -11.172 -22.832 1.00 73.31 122 LEU A CA 1
ATOM 962 C C . LEU A 1 122 ? 11.514 -12.165 -23.895 1.00 73.31 122 LEU A C 1
ATOM 964 O O . LEU A 1 122 ? 10.326 -12.225 -24.197 1.00 73.31 122 LEU A O 1
ATOM 968 N N . LEU A 1 123 ? 12.441 -12.935 -24.465 1.00 77.31 123 LEU A N 1
ATOM 969 C CA . LEU A 1 123 ? 12.136 -13.956 -25.466 1.00 77.31 123 LEU A CA 1
ATOM 970 C C . LEU A 1 123 ? 11.481 -15.192 -24.848 1.00 77.31 123 LEU A C 1
ATOM 972 O O . LEU A 1 123 ? 10.651 -15.821 -25.498 1.00 77.31 123 LEU A O 1
ATOM 976 N N . GLU A 1 124 ? 11.823 -15.520 -23.604 1.00 74.50 124 GLU A N 1
ATOM 977 C CA . GLU A 1 124 ? 11.153 -16.570 -22.831 1.00 74.50 124 GLU A CA 1
ATOM 978 C C . GLU A 1 124 ? 9.710 -16.170 -22.487 1.00 74.50 124 GLU A C 1
ATOM 980 O O . GLU A 1 124 ? 8.798 -16.984 -22.625 1.00 74.50 124 GLU A O 1
ATOM 985 N N . ALA A 1 125 ? 9.481 -14.904 -22.119 1.00 68.50 125 ALA A N 1
ATOM 986 C CA . ALA A 1 125 ? 8.148 -14.378 -21.824 1.00 68.50 125 ALA A CA 1
ATOM 987 C C . ALA A 1 125 ? 7.294 -14.123 -23.084 1.00 68.50 125 ALA A C 1
ATOM 989 O O . ALA A 1 125 ? 6.077 -14.311 -23.064 1.00 68.50 125 ALA A O 1
ATOM 990 N N . GLN A 1 126 ? 7.910 -13.687 -24.188 1.00 68.19 126 GLN A N 1
ATOM 991 C CA . GLN A 1 126 ? 7.251 -13.439 -25.473 1.00 68.19 126 GLN A CA 1
ATOM 992 C C . GLN A 1 126 ? 8.108 -13.949 -26.648 1.00 68.19 126 GLN A C 1
ATOM 994 O O . GLN A 1 126 ? 8.882 -13.191 -27.239 1.00 68.19 126 GLN A O 1
ATOM 999 N N . PRO A 1 127 ? 7.895 -15.203 -27.088 1.00 71.50 127 PRO A N 1
ATOM 1000 C CA . PRO A 1 127 ? 8.671 -15.828 -28.169 1.00 71.50 127 PRO A CA 1
ATOM 1001 C C . PRO A 1 127 ? 8.523 -15.141 -29.533 1.00 71.50 127 PRO A C 1
ATOM 1003 O O . PRO A 1 127 ? 9.334 -15.328 -30.434 1.00 71.50 127 PRO A O 1
ATOM 1006 N N . GLN A 1 128 ? 7.458 -14.358 -29.693 1.00 72.12 128 GLN A N 1
ATOM 1007 C CA . GLN A 1 128 ? 7.110 -13.620 -30.906 1.00 72.12 128 GLN A CA 1
ATOM 1008 C C . GLN A 1 128 ? 7.848 -12.280 -31.060 1.00 72.12 128 GLN A C 1
ATOM 1010 O O . GLN A 1 128 ? 7.683 -11.612 -32.082 1.00 72.12 128 GLN A O 1
ATOM 1015 N N . LEU A 1 129 ? 8.652 -11.869 -30.072 1.00 72.88 129 LEU A N 1
ATOM 1016 C CA . LEU A 1 129 ? 9.477 -10.669 -30.185 1.00 72.88 129 LEU A CA 1
ATOM 1017 C C . LEU A 1 129 ? 10.683 -10.895 -31.105 1.00 72.88 129 LEU A C 1
ATOM 1019 O O . LEU A 1 129 ? 11.357 -11.923 -31.073 1.00 72.88 129 LEU A O 1
ATOM 1023 N N . ASP A 1 130 ? 10.996 -9.880 -31.906 1.00 76.50 130 ASP A N 1
ATOM 1024 C CA . ASP A 1 130 ? 12.115 -9.918 -32.842 1.00 76.50 130 ASP A CA 1
ATOM 1025 C C . ASP A 1 130 ? 13.452 -9.771 -32.095 1.00 76.50 130 ASP A C 1
ATOM 1027 O O . ASP A 1 130 ? 13.910 -8.670 -31.762 1.00 76.50 130 ASP A O 1
ATOM 1031 N N . ARG A 1 131 ? 14.099 -10.916 -31.853 1.00 76.62 131 ARG A N 1
ATOM 1032 C CA . ARG A 1 131 ? 15.420 -11.015 -31.216 1.00 76.62 131 ARG A CA 1
ATOM 1033 C C . ARG A 1 131 ? 16.466 -10.114 -31.873 1.00 76.62 131 ARG A C 1
ATOM 1035 O O . ARG A 1 131 ? 17.361 -9.619 -31.183 1.00 76.62 131 ARG A O 1
ATOM 1042 N N . GLN A 1 132 ? 16.403 -9.923 -33.189 1.00 73.81 132 GLN A N 1
ATOM 1043 C CA . GLN A 1 132 ? 17.391 -9.134 -33.915 1.00 73.81 132 GLN A CA 1
ATOM 1044 C C . GLN A 1 132 ? 17.204 -7.639 -33.636 1.00 73.81 132 GLN A C 1
ATOM 1046 O O . GLN A 1 132 ? 18.194 -6.952 -33.371 1.00 73.81 132 GLN A O 1
ATOM 1051 N N . LYS A 1 133 ? 15.955 -7.160 -33.564 1.00 73.00 133 LYS A N 1
ATOM 1052 C CA . LYS A 1 133 ? 15.642 -5.778 -33.151 1.00 73.00 133 LYS A CA 1
ATOM 1053 C C . LYS A 1 133 ? 16.064 -5.481 -31.710 1.00 73.00 133 LYS A C 1
ATOM 1055 O O . LYS A 1 133 ? 16.654 -4.433 -31.467 1.00 73.00 133 LYS A O 1
ATOM 1060 N N . LEU A 1 134 ? 15.854 -6.408 -30.771 1.00 72.56 134 LEU A N 1
ATOM 1061 C CA . LEU A 1 134 ? 16.278 -6.232 -29.369 1.00 72.56 134 LEU A CA 1
ATOM 1062 C C . LEU A 1 134 ? 17.805 -6.113 -29.225 1.00 72.56 134 LEU A C 1
ATOM 1064 O O . LEU A 1 134 ? 18.310 -5.262 -28.496 1.00 72.56 134 LEU A O 1
ATOM 1068 N N . ARG A 1 135 ? 18.567 -6.927 -29.968 1.00 75.25 135 ARG A N 1
ATOM 1069 C CA . ARG A 1 135 ? 20.041 -6.840 -29.980 1.00 75.25 135 ARG A CA 1
ATOM 1070 C C . ARG A 1 135 ? 20.553 -5.591 -30.690 1.00 75.25 135 ARG A C 1
ATOM 1072 O O . ARG A 1 135 ? 21.653 -5.135 -30.382 1.00 75.25 135 ARG A O 1
ATOM 1079 N N . GLN A 1 136 ? 19.792 -5.067 -31.647 1.00 73.75 136 GLN A N 1
ATOM 1080 C CA . GLN A 1 136 ? 20.103 -3.808 -32.310 1.00 73.75 136 GLN A CA 1
ATOM 1081 C C . GLN A 1 136 ? 19.850 -2.615 -31.382 1.00 73.75 136 GLN A C 1
ATOM 1083 O O . GLN A 1 136 ? 20.686 -1.721 -31.344 1.00 73.75 136 GLN A O 1
ATOM 1088 N N . LEU A 1 137 ? 18.782 -2.640 -30.575 1.00 69.56 137 LEU A N 1
ATOM 1089 C CA . LEU A 1 137 ? 18.523 -1.636 -29.532 1.00 69.56 137 LEU A CA 1
ATOM 1090 C C . LEU A 1 137 ? 19.665 -1.552 -28.510 1.00 69.56 137 LEU A C 1
ATOM 1092 O O . LEU A 1 137 ? 20.089 -0.458 -28.170 1.00 69.56 137 LEU A O 1
ATOM 1096 N N . HIS A 1 138 ? 20.234 -2.690 -28.105 1.00 69.62 138 HIS A N 1
ATOM 1097 C CA . HIS A 1 138 ? 21.432 -2.719 -27.255 1.00 69.62 138 HIS A CA 1
ATOM 1098 C C . HIS A 1 138 ? 22.696 -2.163 -27.942 1.00 69.62 138 HIS A C 1
ATOM 1100 O O . HIS A 1 138 ? 23.641 -1.768 -27.271 1.00 69.62 138 HIS A O 1
ATOM 1106 N N . ARG A 1 139 ? 22.772 -2.200 -29.279 1.00 68.75 139 ARG A N 1
ATOM 1107 C CA . ARG A 1 139 ? 23.989 -1.864 -30.040 1.00 68.75 139 ARG A CA 1
ATOM 1108 C C . ARG A 1 139 ? 23.996 -0.436 -30.597 1.00 68.75 139 ARG A C 1
ATOM 1110 O O . ARG A 1 139 ? 25.074 0.073 -30.874 1.00 68.75 139 ARG A O 1
ATOM 1117 N N . ASN A 1 140 ? 22.827 0.168 -30.809 1.00 61.12 140 ASN A N 1
ATOM 1118 C CA . ASN A 1 140 ? 22.663 1.441 -31.524 1.00 61.12 140 ASN A CA 1
ATOM 1119 C C . ASN A 1 140 ? 22.481 2.675 -30.614 1.00 61.12 140 ASN A C 1
ATOM 1121 O O . ASN A 1 140 ? 22.052 3.716 -31.112 1.00 61.12 140 ASN A O 1
ATOM 1125 N N . LEU A 1 141 ? 22.815 2.586 -29.324 1.00 53.72 141 LEU A N 1
ATOM 1126 C CA . LEU A 1 141 ? 22.868 3.723 -28.396 1.00 53.72 141 LEU A CA 1
ATOM 1127 C C . LEU A 1 141 ? 24.224 3.772 -27.697 1.00 53.72 141 LEU A C 1
ATOM 1129 O O . LEU A 1 141 ? 24.568 2.762 -27.045 1.00 53.72 141 LEU A O 1
#